Protein AF-A0A2I0VHT0-F1 (afdb_monomer)

pLDDT: mean 80.89, std 9.5, range [48.03, 91.69]

Nearest PDB structures (foldseek):
  3ayh-assembly1_A  TM=5.903E-01  e=2.616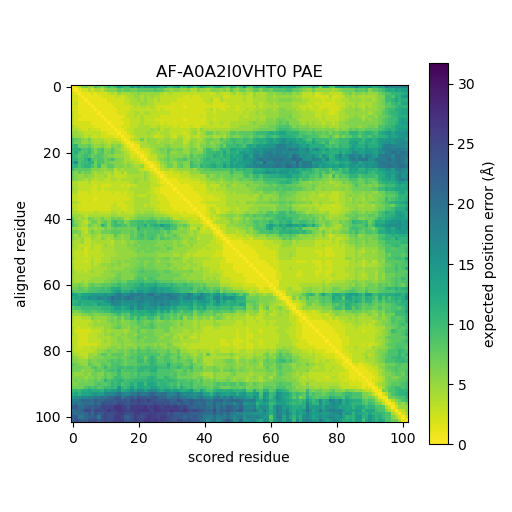E-01  Schizosaccharomyces pombe 972h-
  7xn7-assembly1_D  TM=5.345E-01  e=1.276E+00  Komagataella phaffii

Radius of gyration: 16.08 Å; Cα contacts (8 Å, |Δi|>4): 77; chains: 1; bounding box: 33×20×49 Å

Organism: NCBI:txid906689

Foldseek 3Di:
DDALLRLLVVLVVQQADPDPVSCPPSDDPVSNVSNVVSCVFPSVVDDPVNLVVLVVLLVVVCPPPVLSDDDPQLSRQCRGRVDPDPVVNCVSDVDPPCPPSD

Structure (mmCIF, N/CA/C/O backbone):
data_AF-A0A2I0VHT0-F1
#
_entry.id   AF-A0A2I0VHT0-F1
#
loop_
_atom_site.group_PDB
_atom_site.id
_atom_site.type_symbol
_atom_site.label_atom_id
_atom_site.label_alt_id
_atom_site.label_comp_id
_atom_site.label_asym_id
_atom_site.label_entity_id
_atom_site.label_seq_id
_atom_site.pdbx_PDB_ins_code
_atom_site.Cartn_x
_atom_site.Cartn_y
_atom_site.Cartn_z
_atom_site.occupancy
_atom_site.B_iso_or_equiv
_atom_site.auth_seq_id
_atom_site.auth_comp_id
_atom_site.auth_asym_id
_atom_site.auth_atom_id
_atom_site.pdbx_PDB_model_num
ATOM 1 N N . MET A 1 1 ? 2.483 -9.646 6.005 1.00 69.75 1 MET A N 1
ATOM 2 C CA . MET A 1 1 ? 1.815 -8.944 4.891 1.00 69.75 1 MET A CA 1
ATOM 3 C C . MET A 1 1 ? 2.537 -7.628 4.707 1.00 69.75 1 MET A C 1
ATOM 5 O O . MET A 1 1 ? 2.843 -7.014 5.724 1.00 69.75 1 MET A O 1
ATOM 9 N N . LEU A 1 2 ? 2.853 -7.274 3.463 1.00 82.56 2 LEU A N 1
ATOM 10 C CA . LEU A 1 2 ? 3.530 -6.029 3.097 1.00 82.56 2 LEU A CA 1
ATOM 11 C C . LEU A 1 2 ? 2.492 -4.971 2.718 1.00 82.56 2 LEU A C 1
ATOM 13 O O . LEU A 1 2 ? 1.447 -5.310 2.161 1.00 82.56 2 LEU A O 1
ATOM 17 N N . THR A 1 3 ? 2.785 -3.718 3.039 1.00 87.62 3 THR A N 1
ATOM 18 C CA . THR A 1 3 ? 2.032 -2.537 2.596 1.00 87.62 3 THR A CA 1
ATOM 19 C C . THR A 1 3 ? 2.328 -2.228 1.129 1.00 87.62 3 THR A C 1
ATOM 21 O O . THR A 1 3 ? 3.394 -2.563 0.615 1.00 87.62 3 THR A O 1
ATOM 24 N N . ASP A 1 4 ? 1.408 -1.529 0.468 1.00 90.25 4 ASP A N 1
ATOM 25 C CA . ASP A 1 4 ? 1.583 -1.051 -0.908 1.00 90.25 4 ASP A CA 1
ATOM 26 C C . ASP A 1 4 ? 2.829 -0.150 -1.027 1.00 90.25 4 ASP A C 1
ATOM 28 O O . ASP A 1 4 ? 3.537 -0.194 -2.031 1.00 90.25 4 ASP A O 1
ATOM 32 N N . PHE A 1 5 ? 3.148 0.607 0.032 1.00 89.12 5 PHE A N 1
ATOM 33 C CA . PHE A 1 5 ? 4.378 1.395 0.136 1.00 89.12 5 PHE A CA 1
ATOM 34 C C . PHE A 1 5 ? 5.639 0.519 0.173 1.00 89.12 5 PHE A C 1
ATOM 36 O O . PHE A 1 5 ? 6.571 0.775 -0.580 1.00 89.12 5 PHE A O 1
ATOM 43 N N . GLU A 1 6 ? 5.680 -0.525 1.007 1.00 88.81 6 GLU A N 1
ATOM 44 C CA . GLU A 1 6 ? 6.836 -1.436 1.091 1.00 88.81 6 GLU A CA 1
ATOM 45 C C . GLU A 1 6 ? 7.055 -2.196 -0.226 1.00 88.81 6 GLU A C 1
ATOM 47 O O . GLU A 1 6 ? 8.196 -2.408 -0.635 1.00 88.81 6 GLU A O 1
ATOM 52 N N . VAL A 1 7 ? 5.974 -2.572 -0.918 1.00 91.69 7 VAL A N 1
ATOM 53 C CA . VAL A 1 7 ? 6.061 -3.181 -2.254 1.00 91.69 7 VAL A CA 1
ATOM 54 C C . VAL A 1 7 ? 6.612 -2.177 -3.268 1.00 91.69 7 VAL A C 1
ATOM 56 O O . VAL A 1 7 ? 7.496 -2.527 -4.049 1.00 91.69 7 VAL A O 1
ATOM 59 N N . LEU A 1 8 ? 6.142 -0.927 -3.239 1.00 90.38 8 LEU A N 1
ATOM 60 C CA . LEU A 1 8 ? 6.639 0.131 -4.118 1.00 90.38 8 LEU A CA 1
ATOM 61 C C . LEU A 1 8 ? 8.128 0.430 -3.869 1.00 90.38 8 LEU A C 1
ATOM 63 O O . LEU A 1 8 ? 8.887 0.562 -4.826 1.00 90.38 8 LEU A O 1
ATOM 67 N N . ASP A 1 9 ? 8.552 0.497 -2.606 1.00 90.06 9 ASP A N 1
ATOM 68 C CA . ASP A 1 9 ? 9.947 0.718 -2.199 1.00 90.06 9 ASP A CA 1
ATOM 69 C C . ASP A 1 9 ? 10.855 -0.425 -2.687 1.00 90.06 9 ASP A C 1
ATOM 71 O O . ASP A 1 9 ? 11.894 -0.193 -3.3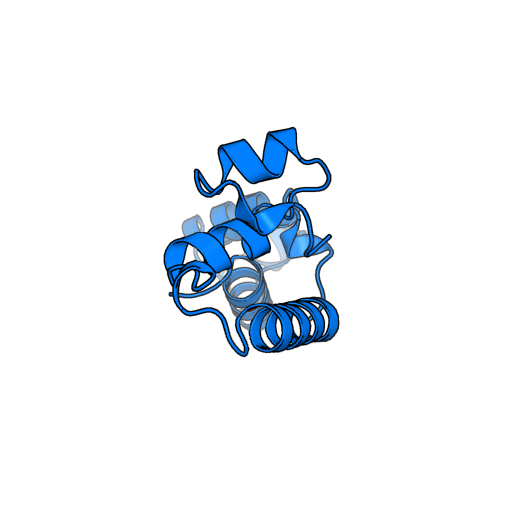06 1.00 90.06 9 ASP A O 1
ATOM 75 N N . MET A 1 10 ? 10.407 -1.676 -2.528 1.00 91.50 10 MET A N 1
ATOM 76 C CA . MET A 1 10 ? 11.115 -2.853 -3.039 1.00 91.50 10 MET A CA 1
ATOM 77 C C . MET A 1 10 ? 11.245 -2.835 -4.570 1.00 91.50 10 MET A C 1
ATOM 79 O O . MET A 1 10 ? 12.309 -3.152 -5.102 1.00 91.50 10 MET A O 1
ATOM 83 N N . LEU A 1 11 ? 10.181 -2.469 -5.291 1.00 90.62 11 LEU A N 1
ATOM 84 C CA . LEU A 1 11 ? 10.208 -2.371 -6.752 1.00 90.62 11 LEU A CA 1
ATOM 85 C C . LEU A 1 11 ? 11.184 -1.280 -7.218 1.00 90.62 11 LEU A C 1
ATOM 87 O O . LEU A 1 11 ? 11.975 -1.527 -8.127 1.00 90.62 11 LEU A O 1
ATOM 91 N N . ARG A 1 12 ? 11.207 -0.117 -6.551 1.00 89.19 12 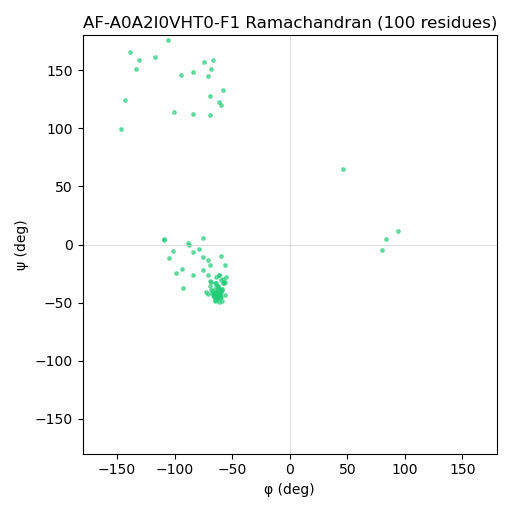ARG A N 1
ATOM 92 C CA . ARG A 1 12 ? 12.190 0.950 -6.822 1.00 89.19 12 ARG A CA 1
ATOM 93 C C . ARG A 1 12 ? 13.622 0.476 -6.595 1.00 89.19 12 ARG A C 1
ATOM 95 O O . ARG A 1 12 ? 14.475 0.716 -7.444 1.00 89.19 12 ARG A O 1
ATOM 102 N N . ALA A 1 13 ? 13.877 -0.243 -5.502 1.00 89.81 13 ALA A N 1
ATOM 103 C CA . ALA A 1 13 ? 15.197 -0.800 -5.201 1.00 89.81 13 ALA A CA 1
ATOM 104 C C . ALA A 1 13 ? 15.685 -1.806 -6.261 1.00 89.81 13 ALA A C 1
ATOM 106 O O . ALA A 1 13 ? 16.887 -1.968 -6.451 1.00 89.81 13 ALA A O 1
ATOM 107 N N . ARG A 1 14 ? 14.760 -2.458 -6.978 1.00 87.81 14 ARG A N 1
ATOM 108 C CA . ARG A 1 14 ? 15.054 -3.391 -8.079 1.00 87.81 14 ARG A CA 1
ATOM 109 C C . ARG A 1 14 ? 15.165 -2.720 -9.451 1.00 87.81 14 ARG A C 1
ATOM 111 O O . ARG A 1 14 ? 15.401 -3.409 -10.435 1.00 87.81 14 ARG A O 1
ATOM 118 N N . GLY A 1 15 ? 15.015 -1.399 -9.521 1.00 85.75 15 GLY A N 1
ATOM 119 C CA . GLY A 1 15 ? 15.130 -0.637 -10.763 1.00 85.75 15 GLY A CA 1
ATOM 120 C C . GLY A 1 15 ? 13.805 -0.380 -11.478 1.00 85.75 15 GLY A C 1
ATOM 121 O O . GLY A 1 15 ? 13.832 0.081 -12.613 1.00 85.75 15 GLY A O 1
ATOM 122 N N . ALA A 1 16 ? 12.653 -0.629 -10.841 1.00 87.06 16 ALA A N 1
ATOM 123 C CA . ALA A 1 16 ? 11.373 -0.183 -11.387 1.00 87.06 16 ALA A CA 1
ATOM 124 C C . ALA A 1 16 ? 11.267 1.350 -11.326 1.00 87.06 16 ALA A C 1
ATOM 126 O O . ALA A 1 16 ? 11.453 1.980 -10.278 1.00 87.06 16 ALA A O 1
ATOM 127 N N . GLN A 1 17 ? 10.943 1.945 -12.465 1.00 83.50 17 GLN A N 1
ATOM 128 C CA . GLN A 1 17 ? 10.847 3.379 -12.688 1.00 83.50 17 GLN A CA 1
ATOM 129 C C . GLN A 1 17 ? 9.623 3.703 -13.540 1.00 83.50 17 GLN A C 1
ATOM 131 O O . GLN A 1 17 ? 9.003 2.841 -14.154 1.00 83.50 17 GLN A O 1
ATOM 136 N N . ARG A 1 18 ? 9.265 4.989 -13.554 1.00 80.00 18 ARG A N 1
ATOM 137 C CA . ARG A 1 18 ? 8.102 5.490 -14.292 1.00 80.00 18 ARG A CA 1
ATOM 138 C C . ARG A 1 18 ? 8.306 5.469 -15.805 1.00 80.00 18 ARG A C 1
ATOM 140 O O . ARG A 1 18 ? 7.325 5.436 -16.535 1.00 80.00 18 ARG A O 1
ATOM 147 N N . ASP A 1 19 ? 9.556 5.542 -16.256 1.00 80.44 19 ASP A N 1
ATOM 148 C CA . ASP A 1 19 ? 9.906 5.390 -17.663 1.00 80.44 19 ASP A CA 1
ATOM 149 C C . ASP A 1 19 ? 10.033 3.891 -17.990 1.00 80.44 19 ASP A C 1
ATOM 151 O O . ASP A 1 19 ? 10.962 3.239 -17.494 1.00 80.44 19 ASP A O 1
ATOM 155 N N . PRO A 1 20 ? 9.135 3.324 -18.819 1.00 70.25 20 PRO A N 1
ATOM 156 C CA . PRO A 1 20 ? 9.193 1.916 -19.190 1.00 70.25 20 PRO A CA 1
ATOM 157 C C . PRO A 1 20 ? 10.500 1.550 -19.894 1.00 70.25 20 PRO A C 1
ATOM 159 O O . PRO A 1 20 ? 10.970 0.425 -19.740 1.00 70.25 20 PRO A O 1
ATOM 162 N N . MET A 1 21 ? 11.105 2.491 -20.631 1.00 78.00 21 MET A N 1
ATOM 163 C CA . MET A 1 21 ? 12.346 2.257 -21.369 1.00 78.00 21 MET A CA 1
ATOM 164 C C . MET A 1 21 ? 13.537 2.079 -20.420 1.00 78.00 21 MET A C 1
ATOM 166 O O . MET A 1 21 ? 14.398 1.233 -20.656 1.00 78.00 21 MET A O 1
ATOM 170 N N . ALA A 1 22 ? 13.545 2.816 -19.306 1.00 74.25 22 ALA A N 1
ATOM 171 C CA . ALA A 1 22 ? 14.570 2.726 -18.269 1.00 74.25 22 ALA A CA 1
ATOM 172 C C . ALA A 1 22 ? 14.500 1.424 -17.446 1.00 74.25 22 ALA A C 1
ATOM 174 O O . ALA A 1 22 ? 15.448 1.096 -16.738 1.00 74.25 22 ALA A O 1
ATOM 175 N N . CYS A 1 23 ? 13.399 0.670 -17.549 1.00 72.94 23 CYS A N 1
ATOM 176 C CA . CYS A 1 23 ? 13.161 -0.567 -16.797 1.00 72.94 23 CYS A CA 1
ATOM 177 C C . CYS A 1 23 ? 13.410 -1.846 -17.612 1.00 72.94 23 CYS A C 1
ATOM 179 O O . CYS A 1 23 ? 13.307 -2.950 -17.065 1.00 72.94 23 CYS A O 1
ATOM 181 N N . ILE A 1 24 ? 13.687 -1.723 -18.917 1.00 75.81 24 ILE A N 1
ATOM 182 C CA . ILE A 1 24 ? 13.797 -2.867 -19.831 1.00 75.81 24 ILE A CA 1
ATOM 183 C C . ILE A 1 24 ? 14.913 -3.805 -19.361 1.00 75.81 24 ILE A C 1
ATOM 185 O O . ILE A 1 24 ? 16.076 -3.423 -19.271 1.00 75.81 24 ILE A O 1
ATOM 189 N N . GLY A 1 25 ? 14.548 -5.056 -19.074 1.00 78.31 25 GLY A N 1
ATOM 190 C CA . GLY A 1 25 ? 15.482 -6.100 -18.647 1.00 78.31 25 GLY A CA 1
ATOM 191 C C . GLY A 1 25 ? 15.885 -6.064 -17.167 1.00 78.31 25 GLY A C 1
ATOM 192 O O . GLY A 1 25 ? 16.566 -6.987 -16.729 1.00 78.31 25 GLY A O 1
ATOM 193 N N . LEU A 1 26 ? 15.453 -5.062 -16.388 1.00 83.06 26 LEU A N 1
ATOM 194 C CA . LEU A 1 26 ? 15.752 -4.949 -14.949 1.00 83.06 26 LEU A CA 1
ATOM 195 C C . LEU A 1 26 ? 14.671 -5.587 -14.065 1.00 83.06 26 LEU A C 1
ATOM 197 O O . LEU A 1 26 ? 14.970 -6.210 -13.047 1.00 83.06 26 LEU A O 1
ATOM 201 N N . VAL A 1 27 ? 13.409 -5.447 -14.468 1.00 84.38 27 VAL A N 1
ATOM 202 C CA . VAL A 1 27 ? 12.229 -5.945 -13.747 1.00 84.38 27 VAL A CA 1
ATOM 203 C C . VAL A 1 27 ? 11.279 -6.656 -14.703 1.00 84.38 27 VAL A C 1
ATOM 205 O O . VAL A 1 27 ? 11.232 -6.365 -15.899 1.00 84.38 27 VAL A O 1
ATOM 208 N N . ALA A 1 28 ? 10.531 -7.632 -14.188 1.00 86.44 28 ALA A N 1
ATOM 209 C CA . ALA A 1 28 ? 9.593 -8.389 -15.011 1.00 86.44 28 ALA A CA 1
ATOM 210 C C . ALA A 1 28 ? 8.412 -7.511 -15.462 1.00 86.44 28 ALA A C 1
ATOM 212 O O . ALA A 1 28 ? 7.960 -6.632 -14.733 1.00 86.44 28 ALA A O 1
ATOM 213 N N . ASN A 1 29 ? 7.813 -7.813 -16.619 1.00 83.88 29 ASN A N 1
ATOM 214 C CA . ASN A 1 29 ? 6.638 -7.076 -17.113 1.00 83.88 29 ASN A CA 1
ATOM 215 C C . ASN A 1 29 ? 5.463 -7.062 -16.115 1.00 83.88 29 ASN A C 1
ATOM 217 O O . ASN A 1 29 ? 4.693 -6.104 -16.071 1.00 83.88 29 ASN A O 1
ATOM 221 N N . SER A 1 30 ? 5.302 -8.121 -15.317 1.00 87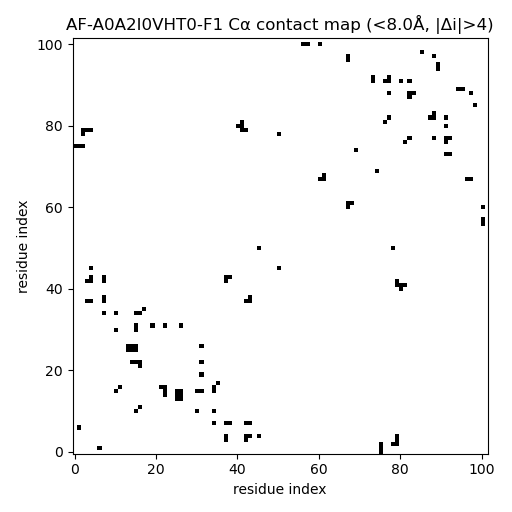.31 30 SER A N 1
ATOM 222 C CA . SER A 1 30 ? 4.312 -8.169 -14.236 1.00 87.31 30 SER A CA 1
ATOM 223 C C . SER A 1 30 ? 4.635 -7.184 -13.108 1.00 87.31 30 SER A C 1
ATOM 225 O O . SER A 1 30 ? 3.726 -6.538 -12.596 1.00 87.31 30 SER A O 1
ATOM 227 N N . GLU A 1 31 ? 5.911 -7.027 -12.756 1.00 86.25 31 GLU A N 1
ATOM 228 C CA . GLU A 1 31 ? 6.388 -6.087 -11.737 1.00 86.25 31 GLU A CA 1
ATOM 229 C C . GLU A 1 31 ? 6.214 -4.634 -12.196 1.00 86.25 31 GLU A C 1
ATOM 231 O O . GLU A 1 31 ? 5.755 -3.812 -11.406 1.00 86.25 31 GLU A O 1
ATOM 236 N N . CYS A 1 32 ? 6.457 -4.333 -13.478 1.00 84.50 32 CYS A N 1
ATOM 237 C CA . CYS A 1 32 ? 6.174 -3.012 -14.054 1.00 84.50 32 CYS A CA 1
ATOM 238 C C . CYS A 1 32 ? 4.686 -2.649 -13.947 1.00 84.50 32 CYS A C 1
ATOM 240 O O . CYS A 1 32 ? 4.346 -1.561 -13.495 1.00 84.50 32 CYS A O 1
ATOM 242 N N . LYS A 1 33 ? 3.779 -3.584 -14.265 1.00 86.94 33 LYS A N 1
ATOM 243 C CA . LYS A 1 33 ? 2.330 -3.343 -14.128 1.00 86.94 33 LYS A CA 1
ATOM 244 C C . LYS A 1 33 ? 1.910 -3.078 -12.680 1.00 86.94 33 LYS A C 1
ATOM 246 O O . LYS A 1 33 ? 1.045 -2.240 -12.436 1.00 86.94 33 LYS A O 1
ATOM 251 N N . VAL A 1 34 ? 2.501 -3.793 -11.720 1.00 89.44 34 VAL A N 1
ATOM 252 C CA . VAL A 1 34 ? 2.246 -3.557 -10.290 1.00 89.44 34 VAL A CA 1
ATOM 253 C C . VAL A 1 34 ? 2.803 -2.198 -9.866 1.00 89.44 34 VAL A C 1
ATOM 255 O O . VAL A 1 34 ? 2.123 -1.462 -9.157 1.00 89.44 34 VAL A O 1
ATOM 258 N N . TYR A 1 35 ? 3.996 -1.831 -10.330 1.00 88.38 35 TYR A N 1
ATOM 259 C CA . TYR A 1 35 ? 4.594 -0.525 -10.074 1.00 88.38 35 TYR A CA 1
ATOM 260 C C . TYR A 1 35 ? 3.712 0.625 -10.585 1.00 88.38 35 TYR A C 1
ATOM 262 O O . TYR A 1 35 ? 3.399 1.541 -9.823 1.00 88.38 35 TYR A O 1
ATOM 270 N N . ASP A 1 36 ? 3.237 0.537 -11.830 1.00 87.62 36 ASP A N 1
ATOM 271 C CA 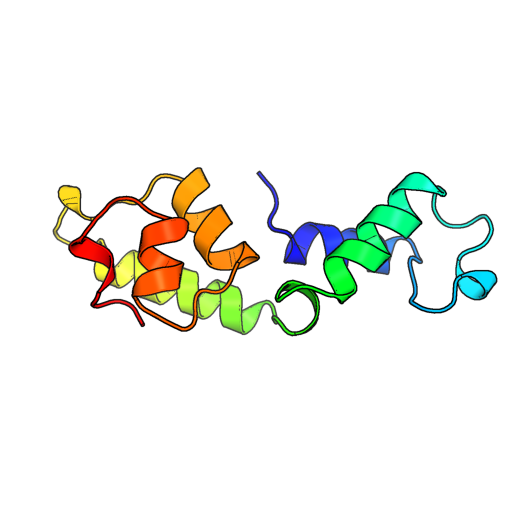. ASP A 1 36 ? 2.345 1.531 -12.436 1.00 87.62 36 ASP A CA 1
ATOM 272 C C . ASP A 1 36 ? 1.030 1.670 -11.661 1.00 87.62 36 ASP A C 1
ATOM 274 O O . ASP A 1 36 ? 0.568 2.783 -11.400 1.00 87.62 36 ASP A O 1
ATOM 278 N N . TYR A 1 37 ? 0.450 0.544 -11.234 1.00 89.69 37 TYR A N 1
ATOM 279 C CA . TYR A 1 37 ? -0.741 0.532 -10.387 1.00 89.69 37 TYR A CA 1
ATOM 280 C C . TYR A 1 37 ? -0.497 1.243 -9.047 1.00 89.69 37 TYR A C 1
ATOM 282 O O . TYR A 1 37 ? -1.299 2.077 -8.625 1.00 89.69 37 TYR A O 1
ATOM 290 N N . LEU A 1 38 ? 0.624 0.953 -8.382 1.00 90.00 38 LEU A N 1
ATOM 291 C CA . LEU A 1 38 ? 0.971 1.541 -7.085 1.00 90.00 38 LEU A CA 1
ATOM 292 C C . LEU A 1 38 ? 1.292 3.040 -7.181 1.00 90.00 38 LEU A C 1
ATOM 294 O O . LEU A 1 38 ? 0.969 3.790 -6.256 1.00 90.00 38 LEU A O 1
ATOM 298 N N . LEU A 1 39 ? 1.863 3.498 -8.300 1.00 87.00 39 LEU A N 1
ATOM 299 C CA . LEU A 1 39 ? 2.117 4.919 -8.555 1.00 87.00 39 LEU A CA 1
ATOM 300 C C . LEU A 1 39 ? 0.835 5.760 -8.643 1.00 87.00 39 LEU A C 1
ATOM 302 O O . LEU A 1 39 ? 0.866 6.950 -8.338 1.00 87.00 39 LEU A O 1
ATOM 306 N N . GLN A 1 40 ? -0.286 5.166 -9.054 1.00 85.81 40 GLN A N 1
ATOM 307 C CA . GLN A 1 40 ? -1.579 5.855 -9.139 1.00 85.81 40 GLN A CA 1
ATOM 308 C C . GLN A 1 40 ? -2.332 5.894 -7.799 1.00 85.81 40 GLN A C 1
ATOM 310 O O . GLN A 1 40 ? -3.376 6.537 -7.696 1.00 85.81 40 GLN A O 1
ATOM 315 N N . ARG A 1 41 ? -1.822 5.217 -6.761 1.00 84.94 41 ARG A N 1
ATOM 316 C CA . ARG A 1 41 ? -2.457 5.116 -5.438 1.00 84.94 41 ARG A CA 1
ATOM 317 C C . ARG A 1 41 ? -1.763 5.974 -4.383 1.00 84.94 41 ARG A C 1
ATOM 319 O O . ARG A 1 41 ? -0.706 6.563 -4.596 1.00 84.94 41 ARG A O 1
ATOM 326 N N . ALA A 1 42 ? -2.355 5.986 -3.187 1.00 78.31 42 ALA A N 1
ATOM 327 C CA . ALA A 1 42 ? -1.833 6.689 -2.017 1.00 78.31 42 ALA A CA 1
ATOM 328 C C . ALA A 1 42 ? -0.388 6.296 -1.655 1.00 78.31 42 ALA A C 1
ATOM 330 O O . ALA A 1 42 ? 0.344 7.132 -1.127 1.00 78.31 42 ALA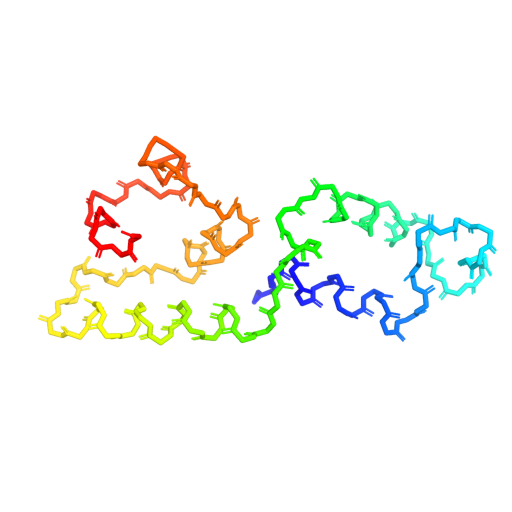 A O 1
ATOM 331 N N . ALA A 1 43 ? 0.037 5.072 -1.988 1.00 79.44 43 ALA A N 1
ATOM 332 C CA . ALA A 1 43 ? 1.388 4.569 -1.742 1.0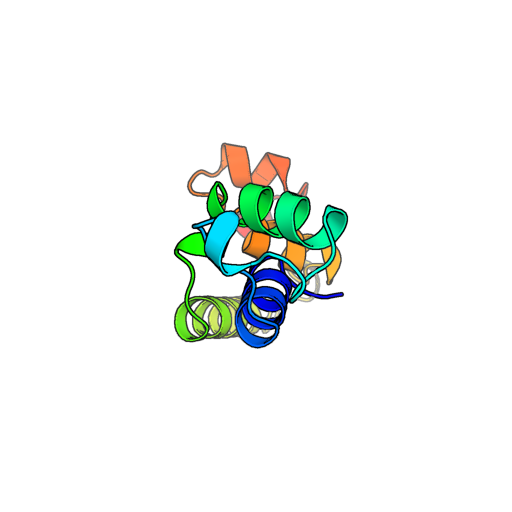0 79.44 43 ALA A CA 1
ATOM 333 C C . ALA A 1 43 ? 2.493 5.419 -2.393 1.00 79.44 43 ALA A C 1
ATOM 335 O O . ALA A 1 43 ? 3.585 5.516 -1.839 1.00 79.44 43 ALA A O 1
ATOM 336 N N . CYS A 1 44 ? 2.218 6.081 -3.525 1.00 78.56 44 CYS A N 1
ATOM 337 C CA . CYS A 1 44 ? 3.198 6.926 -4.211 1.00 78.56 44 CYS A CA 1
ATOM 338 C C . CYS A 1 44 ? 3.633 8.149 -3.389 1.00 78.56 44 CYS A C 1
ATOM 340 O O . CYS A 1 44 ? 4.785 8.571 -3.482 1.00 78.56 44 CYS A O 1
ATOM 342 N N . ASN A 1 45 ? 2.714 8.702 -2.592 1.00 80.19 45 ASN A N 1
ATOM 343 C CA . ASN A 1 45 ? 2.896 9.965 -1.869 1.00 80.19 45 ASN A CA 1
ATOM 344 C C . ASN A 1 45 ? 3.048 9.765 -0.353 1.00 80.19 45 ASN A C 1
ATOM 346 O O . ASN A 1 45 ? 3.062 10.735 0.404 1.00 80.19 45 ASN A O 1
ATOM 350 N N . GLN A 1 46 ? 3.104 8.516 0.109 1.00 81.94 46 GLN A N 1
ATOM 351 C CA . GLN A 1 46 ? 3.388 8.192 1.502 1.00 81.94 46 GLN A CA 1
ATOM 352 C C . GLN A 1 46 ? 4.895 8.164 1.745 1.00 81.94 46 GLN A C 1
ATOM 354 O O . GLN A 1 46 ? 5.675 7.797 0.869 1.00 81.94 46 GLN A O 1
ATOM 359 N N . THR A 1 47 ? 5.297 8.521 2.962 1.00 85.81 47 THR A N 1
ATOM 360 C CA . THR A 1 47 ? 6.670 8.344 3.440 1.00 85.81 47 THR A CA 1
ATOM 361 C C . THR A 1 47 ? 6.687 7.382 4.620 1.00 85.81 47 THR A C 1
ATOM 363 O O . THR A 1 47 ? 5.657 7.143 5.268 1.00 85.81 47 THR A O 1
ATOM 366 N N . ARG A 1 48 ? 7.865 6.827 4.920 1.00 86.94 48 ARG A N 1
ATOM 367 C CA . ARG A 1 48 ? 8.034 5.889 6.034 1.00 86.94 48 ARG A CA 1
ATOM 368 C C . ARG A 1 48 ? 7.643 6.536 7.366 1.00 86.94 48 ARG A C 1
ATOM 370 O O . ARG A 1 48 ? 6.948 5.913 8.164 1.00 86.94 48 ARG A O 1
ATOM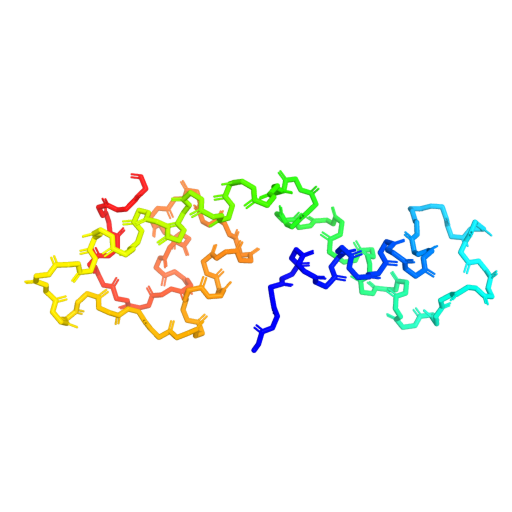 377 N N . GLU A 1 49 ? 7.968 7.812 7.548 1.00 86.62 49 GLU A N 1
ATOM 378 C CA . GLU A 1 49 ? 7.668 8.595 8.751 1.00 86.62 49 GLU A CA 1
ATOM 379 C C . GLU A 1 49 ? 6.156 8.764 8.956 1.00 86.62 49 GLU A C 1
ATOM 381 O O . GLU A 1 49 ? 5.649 8.659 10.076 1.00 86.62 49 GLU A O 1
ATOM 386 N N . VAL A 1 50 ? 5.397 8.982 7.875 1.00 85.31 50 VAL A N 1
ATOM 387 C CA . VAL A 1 50 ? 3.931 9.087 7.946 1.00 85.31 50 VAL A CA 1
ATOM 388 C C . VAL A 1 50 ? 3.318 7.754 8.380 1.00 85.31 50 VAL A C 1
ATOM 390 O O . VAL A 1 50 ? 2.437 7.733 9.241 1.00 85.31 50 VAL A O 1
ATOM 393 N N . ILE A 1 51 ? 3.811 6.634 7.848 1.00 86.56 51 ILE A N 1
ATOM 394 C CA . ILE A 1 51 ? 3.324 5.297 8.213 1.00 86.56 51 ILE A CA 1
ATOM 395 C C . ILE A 1 51 ? 3.670 4.973 9.672 1.00 86.56 51 ILE A C 1
ATOM 397 O O . ILE A 1 51 ? 2.827 4.467 10.416 1.00 86.56 51 ILE A O 1
ATOM 401 N N . GLU A 1 52 ? 4.888 5.282 10.108 1.00 89.12 52 GLU A N 1
ATOM 402 C CA . GLU A 1 52 ? 5.328 5.065 11.488 1.00 89.12 52 GLU A CA 1
ATOM 403 C C . GLU A 1 52 ? 4.565 5.942 12.485 1.00 89.12 52 GLU A C 1
ATOM 405 O O . GLU A 1 52 ? 4.104 5.447 13.516 1.00 89.12 52 GLU A O 1
ATOM 410 N N . SER A 1 53 ? 4.341 7.218 12.160 1.00 87.31 53 SER A N 1
ATOM 411 C CA . SER A 1 53 ? 3.543 8.116 13.002 1.00 87.31 53 SER A CA 1
ATOM 412 C C . SER A 1 53 ? 2.090 7.646 13.135 1.00 87.31 53 SER A C 1
ATOM 414 O O . SER A 1 53 ? 1.510 7.738 14.219 1.00 87.31 53 SER A O 1
ATOM 416 N N . PHE A 1 54 ? 1.500 7.089 12.071 1.00 85.81 54 PHE A N 1
ATOM 417 C CA . PHE A 1 54 ? 0.182 6.458 12.126 1.00 85.81 54 PHE A CA 1
ATOM 418 C C . PHE A 1 54 ? 0.182 5.217 13.025 1.00 85.81 54 PHE A C 1
ATOM 420 O O . PHE A 1 54 ? -0.667 5.112 13.909 1.00 85.81 54 PHE A O 1
ATOM 427 N N . LYS A 1 55 ? 1.158 4.310 12.864 1.00 86.50 55 LYS A N 1
ATOM 428 C CA . LYS A 1 55 ? 1.297 3.125 13.729 1.00 86.50 55 LYS A CA 1
ATOM 429 C C . LYS A 1 55 ? 1.411 3.528 15.201 1.00 86.50 55 LYS A C 1
ATOM 431 O O . LYS A 1 55 ? 0.724 2.944 16.032 1.00 86.50 55 LYS A O 1
ATOM 436 N N . ARG A 1 56 ? 2.200 4.560 15.522 1.00 88.62 56 ARG A N 1
ATOM 437 C CA . ARG A 1 56 ? 2.333 5.078 16.894 1.00 88.62 56 ARG A CA 1
ATOM 438 C C . ARG A 1 56 ? 1.006 5.602 17.450 1.00 88.62 56 ARG A C 1
ATOM 440 O O . ARG A 1 56 ? 0.607 5.187 18.533 1.00 88.62 56 ARG A O 1
ATOM 447 N N . ARG A 1 57 ? 0.291 6.448 16.696 1.00 85.31 57 ARG A N 1
ATOM 448 C CA . ARG A 1 57 ? -1.035 6.959 17.098 1.00 85.31 57 ARG A CA 1
ATOM 449 C C . ARG A 1 57 ? -2.043 5.832 17.316 1.00 85.31 57 ARG A C 1
ATOM 451 O O . ARG A 1 57 ? -2.820 5.870 18.264 1.00 85.31 57 ARG A O 1
ATOM 458 N N . TYR A 1 58 ? -2.015 4.805 16.471 1.00 85.44 58 TYR A N 1
ATOM 459 C CA . TYR A 1 58 ? -2.865 3.631 16.636 1.00 85.44 58 TYR A CA 1
ATOM 460 C C . TYR A 1 58 ? -2.517 2.825 17.902 1.00 85.44 58 TYR A C 1
ATOM 462 O O . TYR A 1 58 ? -3.415 2.393 18.627 1.00 85.44 58 TYR A O 1
ATOM 470 N N . GLU A 1 59 ? -1.231 2.645 18.208 1.00 86.62 59 GLU A N 1
ATOM 471 C CA . GLU A 1 59 ? -0.782 1.980 19.438 1.00 86.62 59 GLU A CA 1
ATOM 472 C C . GLU A 1 59 ? -1.223 2.735 20.701 1.00 86.62 59 GLU A C 1
ATOM 474 O O . GLU A 1 59 ? -1.653 2.115 21.675 1.00 86.62 59 GLU A O 1
ATOM 479 N N . GLU A 1 60 ? -1.195 4.068 20.674 1.00 85.19 60 GLU A N 1
ATOM 480 C CA . GLU A 1 60 ? -1.756 4.909 21.737 1.00 85.19 60 GLU A CA 1
ATOM 481 C C . GLU A 1 60 ? -3.281 4.767 21.821 1.00 85.19 60 GLU A C 1
ATOM 483 O O . GLU A 1 60 ? -3.822 4.552 22.904 1.00 85.19 60 GLU A O 1
ATOM 488 N N . PHE A 1 61 ? -3.978 4.796 20.683 1.00 81.06 61 PHE A N 1
ATOM 489 C CA . PHE A 1 61 ? -5.434 4.667 20.611 1.00 81.06 61 PHE A CA 1
ATOM 490 C C . PHE A 1 61 ? -5.958 3.320 21.135 1.00 81.06 61 PHE A C 1
ATOM 492 O O . PHE A 1 61 ? -7.033 3.261 21.747 1.00 81.06 61 PHE A O 1
ATOM 499 N N . LYS A 1 62 ? -5.215 2.228 20.906 1.00 83.00 62 LYS A N 1
ATOM 500 C CA . LYS A 1 62 ? -5.578 0.895 21.416 1.00 83.00 62 LYS A CA 1
ATOM 501 C C . LYS A 1 62 ? -5.310 0.754 22.920 1.00 83.00 62 LYS A C 1
ATOM 503 O O . LYS A 1 62 ? -5.869 -0.145 23.555 1.00 83.00 62 LYS A O 1
ATOM 508 N N . LYS A 1 63 ? -4.429 1.582 23.496 1.00 83.12 63 LYS A N 1
ATOM 509 C CA . LYS A 1 63 ? -3.993 1.459 24.892 1.00 83.12 63 LYS A CA 1
ATOM 510 C C . LYS A 1 63 ? -5.198 1.625 25.824 1.00 83.12 63 LYS A C 1
ATOM 512 O O . LYS A 1 63 ? -5.898 2.629 25.784 1.00 83.12 63 LYS A O 1
ATOM 517 N N . GLY A 1 64 ? -5.451 0.616 26.656 1.00 74.81 64 GLY A N 1
ATOM 518 C CA . GLY A 1 64 ? -6.549 0.630 27.630 1.00 74.81 64 GLY A CA 1
ATOM 519 C C . GLY A 1 64 ? -7.926 0.216 27.095 1.00 74.81 64 GLY A C 1
ATOM 520 O O . GLY A 1 64 ? -8.890 0.271 27.852 1.00 74.81 64 GLY A O 1
ATOM 521 N N . ASN A 1 65 ? -8.055 -0.225 25.834 1.00 75.56 65 ASN A N 1
ATOM 522 C CA . ASN A 1 65 ? -9.324 -0.754 25.325 1.00 75.56 65 ASN A CA 1
ATOM 523 C C . ASN A 1 65 ? -9.123 -1.874 24.292 1.00 75.56 65 ASN A C 1
ATOM 525 O O . ASN A 1 65 ? -8.918 -1.635 23.102 1.00 75.56 65 ASN A O 1
ATOM 529 N N . GLU A 1 66 ? -9.255 -3.120 24.744 1.00 71.50 66 GLU A N 1
ATOM 530 C CA . GLU A 1 66 ? -9.051 -4.311 23.914 1.00 71.50 66 GLU A CA 1
ATOM 531 C C . GLU A 1 66 ? -10.030 -4.404 22.727 1.00 71.50 66 GLU A C 1
ATOM 533 O O . GLU A 1 66 ? -9.676 -4.931 21.671 1.00 71.50 66 GLU A O 1
ATOM 538 N N . LYS A 1 67 ? -11.223 -3.795 22.828 1.00 70.81 67 LYS A N 1
ATOM 539 C CA . LYS A 1 67 ? -12.210 -3.759 21.730 1.00 70.81 67 LYS A CA 1
ATOM 540 C C . LYS A 1 67 ? -11.773 -2.882 20.550 1.00 70.81 67 LYS A C 1
ATOM 542 O O . LYS A 1 67 ? -12.323 -3.025 19.459 1.00 70.81 67 LYS A O 1
ATOM 547 N N . ARG A 1 68 ? -10.795 -1.990 20.750 1.00 74.00 68 ARG A N 1
ATOM 548 C CA . ARG A 1 68 ? -10.253 -1.081 19.722 1.00 74.00 68 ARG A CA 1
ATOM 549 C C . ARG A 1 68 ? -9.118 -1.692 18.900 1.00 74.00 68 ARG A C 1
ATOM 551 O O . ARG A 1 68 ? -8.594 -1.037 18.003 1.00 74.00 68 ARG A O 1
ATOM 558 N N . LYS A 1 69 ? -8.733 -2.939 19.185 1.00 80.38 69 LYS A N 1
ATOM 559 C CA . LYS A 1 69 ? -7.697 -3.645 18.436 1.00 80.38 69 LYS A CA 1
ATOM 560 C C . LYS A 1 69 ? -8.193 -3.970 17.025 1.00 80.38 69 LYS A C 1
ATOM 562 O O . LYS A 1 69 ? -9.063 -4.817 16.837 1.00 80.38 69 LYS A O 1
ATOM 567 N N . LEU A 1 70 ? -7.595 -3.315 16.041 1.00 80.62 70 LEU A N 1
ATOM 568 C CA . LEU A 1 70 ? -7.678 -3.685 14.640 1.00 80.62 70 LEU A CA 1
ATOM 569 C C . LEU A 1 70 ? -6.889 -4.958 14.364 1.00 80.62 70 LEU A C 1
ATOM 571 O O . LEU A 1 70 ? -5.821 -5.217 14.933 1.00 80.62 70 LEU A O 1
ATOM 575 N N . THR A 1 71 ? -7.420 -5.745 13.440 1.00 85.62 71 THR A N 1
ATOM 576 C CA . THR A 1 71 ? -6.695 -6.852 12.832 1.00 85.62 71 THR A CA 1
ATOM 577 C C . THR A 1 71 ? -5.539 -6.322 11.980 1.00 85.62 71 THR A C 1
ATOM 579 O O . THR A 1 71 ? -5.539 -5.180 11.517 1.00 85.62 71 THR A O 1
ATOM 582 N N . LYS A 1 72 ? -4.540 -7.175 11.725 1.00 83.94 72 LYS A N 1
ATOM 583 C CA . LYS A 1 72 ? -3.425 -6.825 10.829 1.00 83.94 72 LYS A CA 1
ATOM 584 C C . LYS A 1 72 ? -3.914 -6.438 9.425 1.00 83.94 72 LYS A C 1
ATOM 586 O O . LYS A 1 72 ? -3.311 -5.569 8.810 1.00 83.94 72 LYS A O 1
ATOM 591 N N . ALA A 1 73 ? -4.999 -7.055 8.948 1.00 84.75 73 ALA A N 1
ATOM 592 C CA . ALA A 1 73 ? -5.592 -6.771 7.642 1.00 84.75 73 ALA A CA 1
ATOM 593 C C . ALA A 1 73 ? -6.279 -5.395 7.596 1.00 84.75 73 ALA A C 1
ATOM 595 O O . ALA A 1 73 ? -6.074 -4.649 6.648 1.00 84.75 73 ALA A O 1
ATOM 596 N N . GLU A 1 74 ? -7.028 -5.018 8.636 1.00 84.06 74 GLU A N 1
ATOM 597 C CA . GLU A 1 74 ? -7.651 -3.687 8.716 1.00 84.06 74 GLU A CA 1
ATOM 598 C C . GLU A 1 74 ? -6.597 -2.577 8.769 1.00 84.06 74 GLU A C 1
ATOM 600 O O . GLU A 1 74 ? -6.701 -1.596 8.038 1.00 84.06 74 GLU A O 1
ATOM 605 N N . LEU A 1 75 ? -5.548 -2.751 9.581 1.00 85.25 75 LEU A N 1
ATOM 606 C CA . LEU A 1 75 ? -4.455 -1.779 9.658 1.00 85.25 75 LEU A CA 1
ATOM 607 C C . LEU A 1 75 ? -3.763 -1.611 8.296 1.00 85.25 75 LEU A C 1
ATOM 609 O O . LEU A 1 75 ? -3.466 -0.491 7.886 1.00 85.25 75 LEU A O 1
ATOM 613 N N . LEU A 1 76 ? -3.547 -2.721 7.585 1.00 86.44 76 LEU A N 1
ATOM 614 C CA . LEU A 1 76 ? -2.965 -2.728 6.246 1.00 86.44 76 LEU A CA 1
ATOM 615 C C . LEU A 1 76 ? -3.852 -1.993 5.235 1.00 86.44 76 LEU A C 1
ATOM 617 O O . LEU A 1 76 ? -3.367 -1.152 4.484 1.00 86.44 76 LEU A O 1
ATOM 621 N N . ASN A 1 77 ? -5.155 -2.269 5.256 1.00 86.50 77 ASN A N 1
ATOM 622 C CA . ASN A 1 77 ? -6.126 -1.636 4.374 1.00 86.50 77 ASN A CA 1
ATOM 623 C C . ASN A 1 77 ? -6.199 -0.124 4.601 1.00 86.50 77 ASN A C 1
ATOM 625 O O . ASN A 1 77 ? -6.217 0.631 3.633 1.00 86.50 77 ASN A O 1
ATOM 629 N N . ILE A 1 78 ? -6.180 0.326 5.859 1.00 86.00 78 ILE A N 1
ATOM 630 C CA . ILE A 1 78 ? -6.170 1.757 6.191 1.00 86.00 78 ILE A CA 1
ATOM 631 C C . ILE A 1 78 ? -4.896 2.425 5.662 1.00 86.00 78 ILE A C 1
ATOM 633 O O . ILE A 1 78 ? -4.978 3.501 5.073 1.00 86.00 78 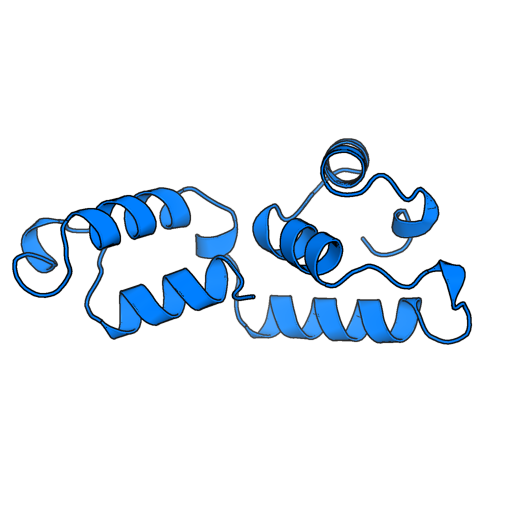ILE A O 1
ATOM 637 N N . ILE A 1 79 ? -3.731 1.786 5.818 1.00 87.56 79 ILE A N 1
ATOM 638 C CA . ILE A 1 79 ? -2.463 2.316 5.294 1.00 87.56 79 ILE A CA 1
ATOM 639 C C . ILE A 1 79 ? -2.504 2.403 3.762 1.00 87.56 79 ILE A C 1
ATOM 641 O O . ILE A 1 79 ? -2.163 3.448 3.213 1.00 87.56 79 ILE A O 1
ATOM 645 N N . ASN A 1 80 ? -2.961 1.350 3.079 1.00 86.75 80 ASN A N 1
ATOM 646 C CA . ASN A 1 80 ? -2.946 1.268 1.615 1.00 86.75 80 ASN A CA 1
ATOM 647 C C . ASN A 1 80 ? -3.985 2.181 0.941 1.00 86.75 80 ASN A C 1
ATOM 649 O O . ASN A 1 80 ? -3.695 2.793 -0.086 1.00 86.75 80 ASN A O 1
ATOM 653 N N . PHE A 1 81 ? -5.203 2.273 1.489 1.00 83.62 81 PHE A N 1
ATOM 654 C CA . PHE A 1 81 ? -6.259 3.124 0.929 1.00 83.62 81 PHE A CA 1
ATOM 655 C C . PHE A 1 81 ? -6.159 4.579 1.378 1.00 83.62 81 PHE A C 1
ATOM 657 O O . PHE A 1 81 ? -6.613 5.449 0.643 1.00 83.62 81 PHE A O 1
ATOM 664 N N . ARG A 1 82 ? -5.556 4.843 2.546 1.00 82.94 82 ARG A N 1
ATOM 665 C CA . ARG A 1 82 ? -5.452 6.175 3.155 1.00 82.94 82 ARG A CA 1
ATOM 666 C C . ARG A 1 82 ? -6.803 6.914 3.128 1.00 82.94 82 ARG A C 1
ATOM 668 O O . ARG A 1 82 ? -6.918 7.939 2.454 1.00 82.94 82 ARG A O 1
ATOM 675 N N . PRO A 1 83 ? -7.818 6.400 3.842 1.00 82.69 83 PRO A N 1
ATOM 676 C CA . PRO A 1 83 ? -9.118 7.046 3.881 1.00 82.69 83 PRO A CA 1
ATOM 677 C C . PRO A 1 83 ? -8.971 8.479 4.403 1.00 82.69 83 PRO A C 1
ATOM 679 O O . PRO A 1 83 ? -8.287 8.733 5.394 1.00 82.69 83 PRO A O 1
ATOM 682 N N . SER A 1 84 ? -9.598 9.408 3.696 1.00 80.31 84 SER A N 1
ATOM 683 C CA . SER A 1 84 ? -9.630 10.842 3.997 1.00 80.31 84 SER A CA 1
ATOM 684 C C . SER A 1 84 ? -10.973 11.289 4.572 1.00 80.31 84 SER A C 1
ATOM 686 O O . SER A 1 84 ? -11.096 12.394 5.096 1.00 80.31 84 SER A O 1
ATOM 688 N N . SER A 1 85 ? -11.978 10.417 4.495 1.00 80.12 85 SER A N 1
ATOM 689 C CA . SER A 1 85 ? -13.313 10.648 5.023 1.00 80.12 85 SER A CA 1
ATOM 690 C C . SER A 1 85 ? -13.788 9.470 5.866 1.00 80.12 85 SER A C 1
ATOM 692 O O . SER A 1 85 ? -13.343 8.330 5.712 1.00 80.12 85 SER A O 1
ATOM 694 N N . HIS A 1 86 ? -14.758 9.739 6.737 1.00 75.31 86 HIS A N 1
ATOM 695 C CA . HIS A 1 86 ? -15.413 8.697 7.521 1.00 75.31 86 HIS A CA 1
ATOM 696 C C . HIS A 1 86 ? -16.082 7.642 6.631 1.00 75.31 86 HIS A C 1
ATOM 698 O O . HIS A 1 86 ? -15.998 6.457 6.934 1.00 75.31 86 HIS A O 1
ATOM 704 N N . ALA A 1 87 ? -16.692 8.048 5.512 1.00 78.56 87 ALA A N 1
ATOM 705 C CA . ALA A 1 87 ? -17.323 7.127 4.568 1.00 78.56 87 ALA A CA 1
ATOM 706 C C . ALA A 1 87 ? -16.311 6.139 3.964 1.00 78.56 87 ALA A C 1
ATOM 708 O O . ALA A 1 87 ? -16.569 4.937 3.925 1.00 78.56 87 ALA A O 1
ATOM 709 N N . GLU A 1 88 ? -15.132 6.625 3.567 1.00 80.31 88 GLU A N 1
ATOM 710 C CA . GLU A 1 88 ? -14.043 5.765 3.092 1.00 80.31 88 GLU A CA 1
ATOM 711 C C . GLU A 1 88 ? -13.548 4.839 4.202 1.00 80.31 88 GLU A C 1
ATOM 713 O O . GLU A 1 88 ? -13.355 3.651 3.966 1.00 80.31 88 GLU A O 1
ATOM 718 N N . LEU A 1 89 ? -13.406 5.347 5.428 1.00 79.31 89 LEU A N 1
ATOM 719 C CA . LEU A 1 89 ? -12.983 4.547 6.575 1.00 79.31 89 LEU A CA 1
ATOM 720 C C . LEU A 1 89 ? -13.946 3.383 6.857 1.00 79.31 89 LEU A C 1
ATOM 722 O O . LEU A 1 89 ? -13.487 2.268 7.099 1.00 79.31 89 LEU A O 1
ATOM 726 N N . TYR A 1 90 ? -15.258 3.618 6.756 1.00 77.69 90 TYR A N 1
ATOM 727 C CA . TYR A 1 90 ? -16.280 2.572 6.874 1.00 77.69 90 TYR A CA 1
ATOM 728 C C . TYR A 1 90 ? -16.210 1.534 5.750 1.00 77.69 90 TYR A C 1
ATOM 730 O O . TYR A 1 90 ? -16.488 0.358 5.985 1.00 77.69 90 TYR A O 1
ATOM 738 N N . ALA A 1 91 ? -15.817 1.944 4.542 1.00 78.19 91 ALA A N 1
ATOM 739 C CA . ALA A 1 91 ? -15.645 1.027 3.421 1.00 78.19 91 ALA A CA 1
ATOM 740 C C . ALA A 1 91 ? -14.441 0.084 3.613 1.00 78.19 91 ALA A C 1
ATOM 742 O O . ALA A 1 91 ? -14.491 -1.062 3.169 1.00 78.19 91 ALA A O 1
ATOM 743 N N . VAL A 1 92 ? -13.375 0.531 4.296 1.00 77.31 92 VAL A N 1
ATOM 744 C CA . VAL A 1 92 ? -12.185 -0.301 4.584 1.00 77.31 92 VAL A CA 1
ATOM 745 C C . VAL A 1 92 ? -12.213 -1.010 5.941 1.00 77.31 92 VAL A C 1
ATOM 747 O O . VAL A 1 92 ? -11.505 -2.006 6.110 1.00 77.31 92 VAL A O 1
ATOM 750 N N . SER A 1 93 ? -13.009 -0.541 6.905 1.00 70.19 93 SER A N 1
ATOM 751 C CA . SER A 1 93 ? -13.202 -1.202 8.198 1.00 70.19 93 SER A CA 1
ATOM 752 C C . SER A 1 93 ? -14.644 -1.082 8.680 1.00 70.19 93 SER A C 1
ATOM 754 O O . SER A 1 93 ? -15.176 0.003 8.890 1.00 70.19 93 SER A O 1
ATOM 756 N N . SER A 1 94 ? -15.261 -2.226 8.964 1.00 64.44 94 SER A N 1
ATOM 757 C CA . SER A 1 94 ? -16.636 -2.304 9.469 1.00 64.44 94 SER A CA 1
ATOM 758 C C . SER A 1 94 ? -16.773 -1.925 10.956 1.00 64.44 94 SER A C 1
ATOM 760 O O . SER A 1 94 ? -17.846 -2.093 11.536 1.00 64.44 94 SER A O 1
ATOM 762 N N . ARG A 1 95 ? -15.702 -1.455 11.620 1.00 64.19 95 ARG A N 1
ATOM 763 C CA . ARG A 1 95 ? -15.690 -1.169 13.065 1.00 64.19 95 ARG A CA 1
ATOM 764 C C . ARG A 1 95 ? -15.856 0.327 13.349 1.00 64.19 95 ARG A C 1
ATOM 766 O O . ARG A 1 95 ? -14.954 1.126 13.125 1.00 64.19 95 ARG A O 1
ATOM 773 N N . PHE A 1 96 ? -16.981 0.674 13.976 1.00 55.25 96 PHE A N 1
ATOM 774 C CA . PHE A 1 96 ? -17.393 2.042 14.340 1.00 55.25 96 PHE A CA 1
ATOM 775 C C . PHE A 1 96 ? -16.411 2.846 15.214 1.00 55.25 96 PHE A C 1
ATOM 777 O O . PHE A 1 96 ? -16.526 4.065 15.289 1.00 55.25 96 PHE A O 1
ATOM 784 N N . PHE A 1 97 ? -15.448 2.211 15.887 1.00 57.84 97 PHE A N 1
ATOM 785 C CA . PHE A 1 97 ? -14.579 2.901 16.848 1.00 57.84 97 PHE A CA 1
ATOM 786 C C . PHE A 1 97 ? -13.496 3.787 16.211 1.00 57.84 97 PHE A C 1
ATOM 788 O O . PHE A 1 97 ? -12.865 4.552 16.929 1.00 57.84 97 PHE A O 1
ATOM 795 N N . LEU A 1 98 ? -13.270 3.722 14.895 1.00 57.62 98 LEU A N 1
ATOM 796 C CA . LEU A 1 98 ? -12.149 4.411 14.238 1.00 57.62 98 LEU A CA 1
ATOM 797 C C . LEU A 1 98 ? -12.346 5.917 13.990 1.00 57.62 98 LEU A C 1
ATOM 799 O O . LEU A 1 98 ? -11.396 6.583 13.583 1.00 57.62 98 LEU A O 1
ATOM 803 N N . LEU A 1 99 ? -13.527 6.465 14.302 1.00 50.56 99 LEU A N 1
ATOM 804 C CA . LEU A 1 99 ? -13.884 7.887 14.145 1.00 50.56 99 LEU A CA 1
ATOM 805 C C . LEU A 1 99 ? -12.991 8.868 14.940 1.00 50.56 99 LEU A C 1
ATOM 807 O O . LEU A 1 99 ? -13.125 10.072 14.778 1.00 50.56 99 LEU A O 1
ATOM 811 N N . SER A 1 100 ? -12.121 8.383 15.834 1.00 50.56 100 SER A N 1
ATOM 812 C CA . SER A 1 100 ? -11.283 9.219 16.718 1.00 50.56 100 SER A CA 1
ATOM 813 C C . SER A 1 100 ? -9.784 9.213 16.375 1.00 50.56 100 SER A C 1
ATOM 815 O O . SER A 1 100 ? -8.999 9.775 17.133 1.00 50.56 100 SER A O 1
ATOM 817 N N . ILE A 1 101 ? -9.367 8.546 15.289 1.00 53.19 101 ILE A N 1
ATOM 818 C CA . ILE A 1 101 ? -7.939 8.380 14.931 1.00 53.19 101 ILE A CA 1
ATOM 819 C C . ILE A 1 101 ? -7.466 9.386 13.865 1.00 53.19 101 ILE A C 1
ATOM 821 O O . ILE A 1 101 ? -6.263 9.663 13.786 1.00 53.19 101 ILE A O 1
ATOM 825 N N . PHE A 1 102 ? -8.384 9.907 13.047 1.00 48.03 102 PHE A N 1
ATOM 826 C CA . PHE A 1 102 ? -8.081 10.845 11.963 1.00 48.03 102 PHE A CA 1
ATOM 827 C C . PHE A 1 102 ? -8.204 12.298 12.403 1.00 48.03 102 PHE A C 1
ATOM 829 O O . PHE A 1 102 ? -9.192 12.619 13.099 1.00 48.03 102 PHE A O 1
#

InterPro domains:
  IPR005574 RNA polymerase subunit Rpb4/RPC9 [PF03874] (1-92)
  IPR010997 HRDC-like superfamily [SSF47819] (1-92)
  IPR038324 Rpb4/RPC9 superfamily [G3DSA:1.20.1250.40] (3-96)
  IPR038846 DNA-directed RNA polymerase III subunit RPC9 [PTHR15561] (1-92)

Sequence (102 aa):
MLTDFEVLDMLRARGAQRDPMACIGLVANSECKVYDYLLQRAACNQTREVIESFKRRYEEFKKGNEKRKLTKAELLNIINFRPSSHAELYAVSSRFFLLSIF

Mean predicted aligned error: 7.21 Å

Solvent-accessible surface area (backbone atoms only — not comparable to full-atom values): 6152 Å² total; per-residue (Å²): 137,81,47,55,43,58,51,47,52,53,39,43,76,52,45,50,59,93,50,68,78,79,20,67,91,56,50,54,74,69,55,51,54,51,47,57,56,41,59,77,39,55,36,58,80,58,52,73,67,60,54,50,53,49,52,51,53,49,55,59,66,30,59,96,37,80,88,61,62,70,52,76,65,44,53,42,41,47,66,43,64,52,57,88,47,70,71,49,41,49,76,58,36,91,60,83,79,61,81,77,77,118

Secondary structure (DSSP, 8-state):
---HHHHHHHHHHTT--SSTGGGTTTS-HHHHHHHHHHHTSGGGG--HHHHHHHHHHHHHHHTT-GGG---HHHHHHHHHH---SHHHHHHH---GGGGG--